Protein AF-A0A7C4XEZ8-F1 (afdb_monomer_lite)

Sequence (72 aa):
MKAKKKRLTIKELMIDILKKSKTPLHYREITERLKKRGYKFHRKEPERSVYITIKRHLDIFKKVKPATFRLK

Structure (mmCIF, N/CA/C/O backbone):
data_AF-A0A7C4XEZ8-F1
#
_entry.id   AF-A0A7C4XEZ8-F1
#
loop_
_atom_site.group_PDB
_atom_site.id
_atom_site.type_symbol
_atom_site.label_atom_id
_atom_site.label_alt_id
_atom_site.label_comp_id
_atom_site.label_asym_id
_atom_site.label_entity_id
_atom_site.label_seq_id
_atom_site.pdbx_PDB_ins_code
_atom_site.Cartn_x
_atom_site.Cartn_y
_atom_site.Cartn_z
_atom_site.occupancy
_atom_site.B_iso_or_equiv
_atom_site.auth_seq_id
_atom_site.auth_comp_id
_atom_site.auth_asym_id
_atom_site.auth_atom_id
_atom_site.pdbx_PDB_model_num
ATOM 1 N N . MET A 1 1 ? 27.522 -15.411 11.667 1.00 37.56 1 MET A N 1
ATOM 2 C CA . MET A 1 1 ? 26.752 -15.577 10.410 1.00 37.56 1 MET A CA 1
ATOM 3 C C . MET A 1 1 ? 26.190 -14.227 9.970 1.00 37.56 1 MET A C 1
ATOM 5 O O . MET A 1 1 ? 25.307 -13.703 10.635 1.00 37.56 1 MET A O 1
ATOM 9 N N . LYS A 1 2 ? 26.714 -13.607 8.901 1.00 43.00 2 LYS A N 1
ATOM 10 C CA . LYS A 1 2 ? 26.145 -12.355 8.367 1.00 43.00 2 LYS A CA 1
ATOM 11 C C . LYS A 1 2 ? 24.866 -12.705 7.602 1.00 43.00 2 LYS A C 1
ATOM 13 O O . LYS A 1 2 ? 24.942 -13.322 6.543 1.00 43.00 2 LYS A O 1
ATOM 18 N N . ALA A 1 3 ? 23.698 -12.370 8.151 1.00 50.56 3 ALA A N 1
ATOM 19 C CA . ALA A 1 3 ? 22.425 -12.570 7.466 1.00 50.56 3 ALA A CA 1
ATOM 20 C C . ALA A 1 3 ? 22.478 -11.871 6.096 1.00 50.56 3 ALA A C 1
ATOM 22 O O . ALA A 1 3 ? 22.663 -10.654 6.023 1.00 50.56 3 ALA A O 1
ATOM 23 N N . LYS A 1 4 ? 22.351 -12.636 5.001 1.00 52.41 4 LYS A N 1
ATOM 24 C CA . LYS A 1 4 ? 22.156 -12.085 3.653 1.00 52.41 4 LYS A CA 1
ATOM 25 C C . LYS A 1 4 ? 21.002 -11.084 3.747 1.00 52.41 4 LYS A C 1
ATOM 27 O O . LYS A 1 4 ? 19.880 -11.495 4.034 1.00 52.41 4 LYS A O 1
ATOM 32 N N . LYS A 1 5 ? 21.263 -9.788 3.532 1.00 55.00 5 LYS A N 1
ATOM 33 C CA . LYS A 1 5 ? 20.219 -8.760 3.383 1.00 55.00 5 LYS A CA 1
ATOM 34 C C . LYS A 1 5 ? 19.323 -9.199 2.220 1.00 55.00 5 LYS A C 1
ATOM 36 O O . LYS A 1 5 ? 19.646 -8.948 1.060 1.00 55.00 5 LYS A O 1
ATOM 41 N N . LYS A 1 6 ? 18.238 -9.924 2.510 1.00 61.28 6 LYS A N 1
ATOM 42 C CA . LYS A 1 6 ? 17.213 -10.256 1.518 1.00 61.28 6 LYS A CA 1
ATOM 43 C C . LYS A 1 6 ? 16.713 -8.929 0.957 1.00 61.28 6 LYS A C 1
ATOM 45 O O . LYS A 1 6 ? 16.372 -8.024 1.719 1.00 61.28 6 LYS A O 1
ATOM 50 N N . ARG A 1 7 ? 16.715 -8.792 -0.371 1.00 67.88 7 ARG A N 1
ATOM 51 C CA . ARG A 1 7 ? 16.039 -7.668 -1.021 1.00 67.88 7 ARG A CA 1
ATOM 52 C C . ARG A 1 7 ? 14.564 -7.784 -0.656 1.00 67.88 7 ARG A C 1
ATOM 54 O O . ARG A 1 7 ? 13.910 -8.727 -1.091 1.00 67.88 7 ARG A O 1
ATOM 61 N N . LEU A 1 8 ? 14.090 -6.870 0.188 1.00 78.56 8 LEU A N 1
ATOM 62 C CA . LEU A 1 8 ? 12.691 -6.827 0.593 1.00 78.56 8 LEU A CA 1
ATOM 63 C C . LEU A 1 8 ? 11.828 -6.679 -0.657 1.00 78.56 8 LEU A C 1
ATOM 65 O O . LEU A 1 8 ? 12.097 -5.843 -1.525 1.00 78.56 8 LEU A O 1
ATOM 69 N N . THR A 1 9 ? 10.797 -7.505 -0.744 1.00 87.31 9 THR A N 1
ATOM 70 C CA . THR A 1 9 ? 9.812 -7.411 -1.819 1.00 87.31 9 THR A CA 1
ATOM 71 C C . THR A 1 9 ? 9.002 -6.120 -1.689 1.00 87.31 9 THR A C 1
ATOM 73 O O . THR A 1 9 ? 8.896 -5.541 -0.605 1.00 87.31 9 THR A O 1
ATOM 76 N N . ILE A 1 10 ? 8.364 -5.674 -2.778 1.00 88.12 10 ILE A N 1
ATOM 77 C CA . ILE A 1 10 ? 7.443 -4.524 -2.733 1.00 88.12 10 ILE A CA 1
ATOM 78 C C . ILE A 1 10 ? 6.384 -4.691 -1.632 1.00 88.12 10 ILE A C 1
ATOM 80 O O . ILE A 1 10 ? 6.102 -3.742 -0.908 1.00 88.12 10 ILE A O 1
ATOM 84 N N . LYS A 1 11 ? 5.879 -5.918 -1.441 1.00 90.69 11 LYS A N 1
ATOM 85 C CA . LYS A 1 11 ? 4.921 -6.269 -0.387 1.00 90.69 11 LYS A CA 1
ATOM 86 C C . LYS A 1 11 ? 5.483 -5.983 1.004 1.00 90.69 11 LYS A C 1
ATOM 88 O O . LYS A 1 11 ? 4.846 -5.285 1.784 1.00 90.69 11 LYS A O 1
ATOM 93 N N . GLU A 1 12 ? 6.673 -6.490 1.312 1.00 91.31 12 GLU A N 1
ATOM 94 C CA . GLU A 1 12 ? 7.309 -6.281 2.619 1.00 91.31 12 GLU A CA 1
ATOM 95 C C . GLU A 1 12 ? 7.627 -4.808 2.873 1.00 91.31 12 GLU A C 1
ATOM 97 O O . GLU A 1 12 ? 7.412 -4.306 3.975 1.00 91.31 12 GLU A O 1
ATOM 102 N N . LEU A 1 13 ? 8.074 -4.085 1.844 1.00 92.25 13 LEU A N 1
ATOM 103 C CA . LEU A 1 13 ? 8.316 -2.650 1.950 1.00 92.25 13 LEU A CA 1
ATOM 104 C C . LEU A 1 13 ? 7.024 -1.876 2.226 1.00 92.25 13 LEU A C 1
ATOM 106 O O . LEU A 1 13 ? 7.030 -0.970 3.056 1.00 92.25 13 LEU A O 1
ATOM 110 N N . MET A 1 14 ? 5.917 -2.239 1.575 1.00 92.38 14 MET A N 1
ATOM 111 C CA . MET A 1 14 ? 4.603 -1.649 1.838 1.00 92.38 14 MET A CA 1
ATOM 112 C C . MET A 1 14 ? 4.117 -1.948 3.257 1.00 92.38 14 MET A C 1
ATOM 114 O O . MET A 1 14 ? 3.598 -1.050 3.920 1.00 92.38 14 MET A O 1
ATOM 118 N N . ILE A 1 15 ? 4.317 -3.178 3.742 1.00 92.81 15 ILE A N 1
ATOM 119 C CA . ILE A 1 15 ? 3.987 -3.558 5.119 1.00 92.81 15 ILE A CA 1
ATOM 120 C C . ILE A 1 15 ? 4.791 -2.712 6.104 1.00 92.81 15 ILE A C 1
ATOM 122 O O . ILE A 1 15 ? 4.210 -2.123 7.009 1.00 92.81 15 ILE A O 1
ATOM 126 N N . ASP A 1 16 ? 6.104 -2.575 5.910 1.00 93.00 16 ASP A N 1
ATOM 127 C CA . ASP A 1 16 ? 6.941 -1.749 6.784 1.00 93.00 16 ASP A CA 1
ATOM 128 C C . ASP A 1 16 ? 6.544 -0.261 6.735 1.00 93.00 16 ASP A C 1
ATOM 130 O O . ASP A 1 16 ? 6.541 0.412 7.765 1.00 93.00 16 ASP A O 1
ATOM 134 N N . ILE A 1 17 ? 6.157 0.260 5.563 1.00 92.38 17 ILE A N 1
ATOM 135 C CA . ILE A 1 17 ? 5.640 1.630 5.414 1.00 92.38 17 ILE A CA 1
ATOM 136 C C . ILE A 1 17 ? 4.365 1.827 6.239 1.00 92.38 17 ILE A C 1
ATOM 138 O O . ILE A 1 17 ? 4.285 2.783 7.010 1.00 92.38 17 ILE A O 1
ATOM 142 N N . LEU A 1 18 ? 3.382 0.937 6.096 1.00 91.69 18 LEU A N 1
ATOM 143 C CA . LEU A 1 18 ? 2.112 1.042 6.816 1.00 91.69 18 LEU A CA 1
ATOM 144 C C . LEU A 1 18 ? 2.290 0.810 8.321 1.00 91.69 18 LEU A C 1
ATOM 146 O O . LEU A 1 18 ? 1.713 1.541 9.123 1.00 91.69 18 LEU A O 1
ATOM 150 N N . LYS A 1 19 ? 3.145 -0.144 8.711 1.00 92.19 19 LYS A N 1
ATOM 151 C CA . LYS A 1 19 ? 3.472 -0.433 10.113 1.00 92.19 19 LYS A CA 1
ATOM 152 C C . LYS A 1 19 ? 4.120 0.769 10.802 1.00 92.19 19 LYS A C 1
ATOM 154 O O . LYS A 1 19 ? 3.757 1.086 11.930 1.00 92.19 19 LYS A O 1
ATOM 159 N N . LYS A 1 20 ? 5.035 1.471 10.120 1.00 90.94 20 LYS A N 1
ATOM 160 C CA . LYS A 1 20 ? 5.664 2.697 10.644 1.00 90.94 20 LYS A CA 1
ATOM 161 C C . LYS A 1 20 ? 4.721 3.891 10.655 1.00 90.94 20 LYS A C 1
ATOM 163 O O . LYS A 1 20 ? 4.801 4.703 11.566 1.00 90.94 20 LYS A O 1
ATOM 168 N N . SER A 1 21 ? 3.836 3.999 9.664 1.00 89.31 21 SER A N 1
ATOM 169 C CA . SER A 1 21 ? 2.900 5.122 9.589 1.00 89.31 21 SER A CA 1
ATOM 170 C C . SER A 1 21 ? 1.856 5.093 10.701 1.00 89.31 21 SER A C 1
ATOM 172 O O . SER A 1 21 ? 1.368 6.151 11.077 1.00 89.31 21 SER A O 1
ATOM 174 N N . LYS A 1 22 ? 1.469 3.900 11.188 1.00 85.69 22 LYS A N 1
ATOM 175 C CA . LYS A 1 22 ? 0.347 3.670 12.129 1.00 85.69 22 LYS A CA 1
ATOM 176 C C . LYS A 1 22 ? -1.012 4.231 11.665 1.00 85.69 22 LYS A C 1
ATOM 178 O O . LYS A 1 22 ? -2.015 4.074 12.352 1.00 85.69 22 LYS A O 1
ATOM 183 N N . THR A 1 23 ? -1.060 4.832 10.481 1.00 89.81 23 THR A N 1
ATOM 184 C CA . THR A 1 23 ? -2.224 5.444 9.852 1.00 89.81 23 THR A CA 1
ATOM 185 C C . THR A 1 23 ? -2.496 4.783 8.501 1.00 89.81 23 THR A C 1
ATOM 187 O O . THR A 1 23 ? -1.566 4.297 7.846 1.00 89.81 23 THR A O 1
ATOM 190 N N . PRO A 1 24 ? -3.763 4.737 8.057 1.00 93.62 24 PRO A N 1
ATOM 191 C CA . PRO A 1 24 ? -4.081 4.312 6.704 1.00 93.62 24 PRO A CA 1
ATOM 192 C C . PRO A 1 24 ? -3.492 5.278 5.675 1.00 93.62 24 PR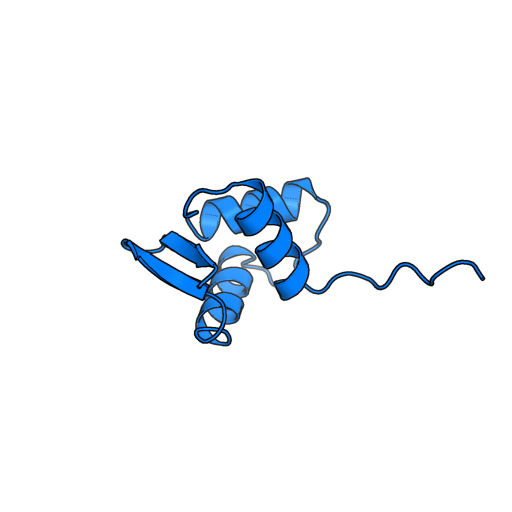O A C 1
ATOM 194 O O . PRO A 1 24 ? -3.633 6.489 5.822 1.00 93.62 24 PRO A O 1
ATOM 197 N N . LEU A 1 25 ? -2.891 4.743 4.614 1.00 94.94 25 LEU A N 1
ATOM 198 C CA . LEU A 1 25 ? -2.232 5.533 3.576 1.00 94.94 25 LEU A CA 1
ATOM 199 C C . LEU A 1 25 ? -2.862 5.329 2.208 1.00 94.94 25 LEU A C 1
ATOM 201 O O . LEU A 1 25 ? -3.292 4.228 1.853 1.00 94.94 25 LEU A O 1
ATOM 205 N N . HIS A 1 26 ? -2.874 6.400 1.420 1.00 95.19 26 HIS A N 1
ATOM 206 C CA . HIS A 1 26 ? -3.266 6.345 0.020 1.00 95.19 26 HIS A CA 1
ATOM 207 C C . HIS A 1 26 ? -2.211 5.583 -0.797 1.00 95.19 26 HIS A C 1
ATOM 209 O O . HIS A 1 26 ? -1.014 5.710 -0.535 1.00 95.19 26 HIS A O 1
ATOM 215 N N . TYR A 1 27 ? -2.609 4.814 -1.819 1.00 91.75 27 TYR A N 1
ATOM 216 C CA . TYR A 1 27 ? -1.641 4.039 -2.619 1.00 91.75 27 TYR A CA 1
ATOM 217 C C . TYR A 1 27 ? -0.574 4.930 -3.285 1.00 91.75 27 TYR A C 1
ATOM 219 O O . TYR A 1 27 ? 0.571 4.505 -3.444 1.00 91.75 27 TYR A O 1
ATOM 227 N N . ARG A 1 28 ? -0.928 6.176 -3.634 1.00 92.81 28 ARG A N 1
ATOM 228 C CA . ARG A 1 28 ? 0.017 7.200 -4.124 1.00 92.81 28 ARG A CA 1
ATOM 229 C C . ARG A 1 28 ? 1.103 7.500 -3.104 1.00 92.81 28 ARG A C 1
ATOM 231 O O . ARG A 1 28 ? 2.281 7.402 -3.421 1.00 92.81 28 ARG A O 1
ATOM 238 N N . GLU A 1 29 ? 0.707 7.737 -1.862 1.00 94.12 29 GLU A N 1
ATOM 239 C CA . GLU A 1 29 ? 1.643 8.053 -0.790 1.00 94.12 29 GLU A CA 1
ATOM 240 C C . GLU A 1 29 ? 2.538 6.854 -0.447 1.00 94.12 29 GLU A C 1
ATOM 242 O O . GLU A 1 29 ? 3.742 6.997 -0.239 1.00 94.12 29 GLU A O 1
ATOM 247 N N . ILE A 1 30 ? 1.984 5.636 -0.480 1.00 93.31 30 ILE A N 1
ATOM 248 C CA . ILE A 1 30 ? 2.775 4.402 -0.369 1.00 93.31 30 ILE A CA 1
ATOM 249 C C . ILE A 1 30 ? 3.807 4.332 -1.506 1.00 93.31 30 ILE A C 1
ATOM 251 O O . ILE A 1 30 ? 4.972 4.018 -1.265 1.00 93.31 30 ILE A O 1
ATOM 255 N N . THR A 1 31 ? 3.404 4.666 -2.735 1.00 94.06 31 THR A N 1
ATOM 256 C CA . THR A 1 31 ? 4.285 4.696 -3.913 1.00 94.06 31 THR A CA 1
ATOM 257 C C . THR A 1 31 ? 5.418 5.708 -3.742 1.00 94.06 31 THR A C 1
ATOM 259 O O . THR A 1 31 ? 6.575 5.385 -4.004 1.00 94.06 31 THR A O 1
ATOM 262 N N . GLU A 1 32 ? 5.123 6.914 -3.263 1.00 94.25 32 GLU A N 1
ATOM 263 C CA . GLU A 1 32 ? 6.136 7.937 -2.992 1.00 94.25 32 GLU A CA 1
ATOM 264 C C . GLU A 1 32 ? 7.106 7.509 -1.893 1.00 94.25 32 GLU A C 1
ATOM 266 O O . GLU A 1 32 ? 8.318 7.647 -2.048 1.00 94.25 32 GLU A O 1
ATOM 271 N N . ARG A 1 33 ? 6.606 6.915 -0.805 1.00 94.19 33 ARG A N 1
ATOM 272 C CA . ARG A 1 33 ? 7.454 6.384 0.271 1.00 94.19 33 ARG A CA 1
ATOM 273 C C . ARG A 1 33 ? 8.348 5.238 -0.214 1.00 94.19 33 ARG A C 1
ATOM 275 O O . ARG A 1 33 ? 9.495 5.147 0.217 1.00 94.19 33 ARG A O 1
ATOM 282 N N . LEU A 1 34 ? 7.870 4.399 -1.136 1.00 92.56 34 LEU A N 1
ATOM 283 C CA . LEU A 1 34 ? 8.687 3.372 -1.795 1.0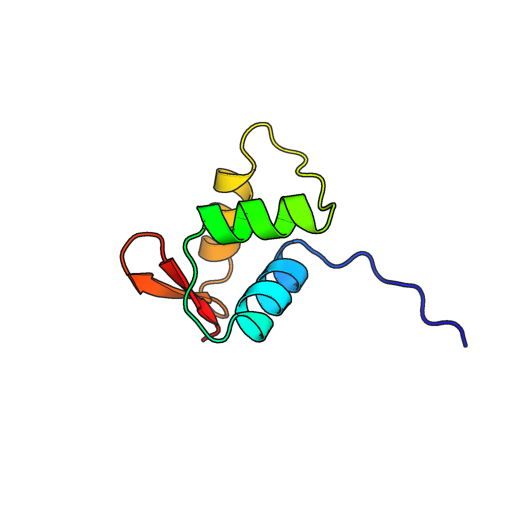0 92.56 34 LEU A CA 1
ATOM 284 C C . LEU A 1 34 ? 9.803 3.997 -2.644 1.00 92.56 34 LEU A C 1
ATOM 286 O O . LEU A 1 34 ? 10.956 3.584 -2.519 1.00 92.56 34 LEU A O 1
ATOM 290 N N . LYS A 1 35 ? 9.490 5.028 -3.441 1.00 91.69 35 LYS A N 1
ATOM 291 C CA . LYS A 1 35 ? 10.492 5.780 -4.217 1.00 91.69 35 LYS A CA 1
ATOM 292 C C . LYS A 1 35 ? 11.545 6.415 -3.304 1.00 91.69 35 LYS A C 1
ATOM 294 O O . LYS A 1 35 ? 12.734 6.237 -3.544 1.00 91.69 35 LYS A O 1
ATOM 299 N N . LYS A 1 36 ? 11.123 7.072 -2.214 1.00 91.06 36 LYS A N 1
ATOM 300 C CA . LYS A 1 36 ? 12.024 7.689 -1.218 1.00 91.06 36 LYS A CA 1
ATOM 301 C C . LYS A 1 36 ? 12.943 6.676 -0.527 1.00 91.06 36 LYS A C 1
ATOM 303 O O . LYS A 1 36 ? 14.046 7.023 -0.132 1.00 91.06 36 LYS A O 1
ATOM 308 N N . ARG A 1 37 ? 12.522 5.412 -0.415 1.00 87.62 37 ARG A N 1
ATOM 309 C CA . ARG A 1 37 ? 13.352 4.304 0.094 1.00 87.62 37 ARG A CA 1
ATOM 310 C C . ARG A 1 37 ? 14.330 3.726 -0.930 1.00 87.62 37 ARG A C 1
ATOM 312 O O . ARG A 1 37 ? 15.042 2.780 -0.606 1.00 87.62 37 ARG A O 1
ATOM 319 N N . GLY A 1 38 ? 14.341 4.238 -2.159 1.00 87.94 38 GLY A N 1
ATOM 320 C CA . GLY A 1 38 ? 15.177 3.724 -3.241 1.00 87.94 38 GLY A CA 1
ATOM 321 C C . GLY A 1 38 ? 14.613 2.478 -3.928 1.00 87.94 38 GLY A C 1
ATOM 322 O O . GLY A 1 38 ? 15.345 1.802 -4.652 1.00 87.94 38 GLY A O 1
ATOM 323 N N . TYR A 1 39 ? 13.327 2.150 -3.734 1.00 88.56 39 TYR A N 1
ATOM 324 C CA . TYR A 1 39 ? 12.705 1.062 -4.485 1.00 88.56 39 TYR A CA 1
ATOM 325 C C . TYR A 1 39 ? 12.528 1.472 -5.950 1.00 88.56 39 TYR A C 1
ATOM 327 O O . TYR A 1 39 ? 11.776 2.398 -6.268 1.00 88.56 39 TYR A O 1
ATOM 335 N N . LYS A 1 40 ? 13.211 0.763 -6.854 1.00 86.44 40 LYS A N 1
ATOM 336 C CA . LYS A 1 40 ? 13.082 0.963 -8.299 1.00 86.44 40 LYS A CA 1
ATOM 337 C C . LYS A 1 40 ? 11.911 0.144 -8.827 1.00 86.44 40 LYS A C 1
ATOM 339 O O . LYS A 1 40 ? 11.914 -1.083 -8.779 1.00 86.44 40 LYS A O 1
ATOM 344 N N . PHE A 1 41 ? 10.903 0.833 -9.345 1.00 87.19 41 PHE A N 1
ATOM 345 C CA . PHE A 1 41 ? 9.792 0.190 -10.032 1.00 87.19 41 PHE A CA 1
ATOM 346 C C . PHE A 1 41 ? 10.224 -0.222 -11.437 1.00 87.19 41 PHE A C 1
ATOM 348 O O . PHE A 1 41 ? 10.834 0.562 -12.153 1.00 87.19 41 PHE A O 1
ATOM 355 N N . HIS A 1 42 ? 9.885 -1.448 -11.834 1.00 81.88 42 HIS A N 1
ATOM 356 C CA . HIS A 1 42 ? 10.195 -1.958 -13.174 1.00 81.88 42 HIS A CA 1
ATOM 357 C C . HIS A 1 42 ? 9.168 -1.502 -14.224 1.00 81.88 42 HIS A C 1
ATOM 359 O O . HIS A 1 42 ? 9.435 -1.555 -15.418 1.00 81.88 42 HIS A O 1
ATOM 365 N N . ARG A 1 43 ? 7.968 -1.087 -13.793 1.00 80.44 43 ARG A N 1
ATOM 366 C CA . ARG A 1 43 ? 6.894 -0.635 -14.688 1.00 80.44 43 ARG A CA 1
ATOM 367 C C . ARG A 1 43 ? 6.934 0.879 -14.872 1.00 80.44 43 ARG A C 1
ATOM 369 O O . ARG A 1 43 ? 7.234 1.597 -13.921 1.00 80.44 43 ARG A O 1
ATOM 376 N N . LYS A 1 44 ? 6.503 1.337 -16.056 1.00 83.75 44 LYS A N 1
ATOM 377 C CA . LYS A 1 44 ? 6.304 2.761 -16.388 1.00 83.75 44 LYS A CA 1
ATOM 378 C C . LYS A 1 44 ? 5.382 3.464 -15.382 1.00 83.75 44 LYS A C 1
ATOM 380 O O . LYS A 1 44 ? 5.637 4.599 -15.006 1.00 83.75 44 LYS A O 1
ATOM 385 N N . GLU A 1 45 ? 4.360 2.754 -14.893 1.00 88.88 45 GLU A N 1
ATOM 386 C CA . GLU A 1 45 ? 3.426 3.239 -13.871 1.00 88.88 45 GLU A CA 1
ATOM 387 C C . GLU A 1 45 ? 3.682 2.574 -12.496 1.00 88.88 45 GLU A C 1
ATOM 389 O O . GLU A 1 45 ? 3.255 1.432 -12.251 1.00 88.88 45 GLU A O 1
ATOM 394 N N . PRO A 1 46 ? 4.362 3.262 -11.561 1.00 89.44 46 PRO A N 1
ATOM 395 C CA . PRO A 1 46 ? 4.677 2.712 -10.243 1.00 89.44 46 PRO A CA 1
ATOM 396 C C . PRO A 1 46 ? 3.427 2.577 -9.357 1.00 89.44 46 PRO A C 1
ATOM 398 O O . PRO A 1 46 ? 3.249 1.560 -8.687 1.00 89.44 46 PRO A O 1
ATOM 401 N N . GLU A 1 47 ? 2.512 3.546 -9.431 1.00 91.19 47 GLU A N 1
ATOM 402 C CA . GLU A 1 47 ? 1.223 3.546 -8.726 1.00 91.19 47 GLU A CA 1
ATOM 403 C C . GLU A 1 47 ? 0.397 2.294 -9.023 1.00 91.19 47 GLU A C 1
ATOM 405 O O . GLU A 1 47 ? -0.137 1.648 -8.120 1.00 91.19 47 GLU A O 1
ATOM 410 N N . ARG A 1 48 ? 0.346 1.906 -10.300 1.00 90.81 48 ARG A N 1
ATOM 411 C CA . ARG A 1 48 ? -0.393 0.729 -10.752 1.00 90.81 48 ARG A CA 1
ATOM 412 C C . ARG A 1 48 ? 0.195 -0.558 -10.182 1.00 90.8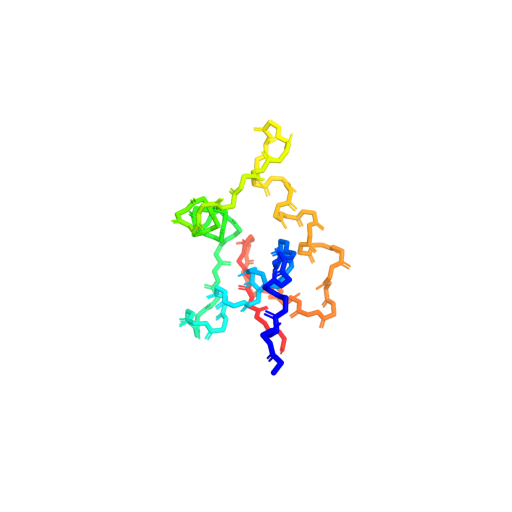1 48 ARG A C 1
ATOM 414 O O . ARG A 1 48 ? -0.549 -1.461 -9.811 1.00 90.81 48 ARG A O 1
ATOM 421 N N . SER A 1 49 ? 1.520 -0.625 -10.046 1.00 91.19 49 SER A N 1
ATOM 422 C CA . SER A 1 49 ? 2.205 -1.758 -9.408 1.00 91.19 49 SER A CA 1
ATOM 423 C C . SER A 1 49 ? 1.821 -1.890 -7.935 1.00 91.19 49 SER A C 1
ATOM 425 O O . SER A 1 49 ? 1.522 -2.993 -7.475 1.00 91.19 49 SER A O 1
ATOM 427 N N . VAL A 1 50 ? 1.777 -0.771 -7.206 1.00 92.25 50 VAL A N 1
ATOM 428 C CA . VAL A 1 50 ? 1.341 -0.744 -5.803 1.00 92.25 50 VAL A CA 1
ATOM 429 C C . VAL A 1 50 ? -0.120 -1.165 -5.697 1.00 92.25 50 VAL A C 1
ATOM 431 O O . VAL A 1 50 ? -0.434 -2.082 -4.945 1.00 92.25 50 VAL A O 1
ATOM 434 N N . TYR A 1 51 ? -1.004 -0.575 -6.502 1.00 91.44 51 TYR A N 1
ATOM 435 C CA . TYR A 1 51 ? -2.430 -0.896 -6.484 1.00 91.44 51 TYR A CA 1
ATOM 436 C C . TYR A 1 51 ? -2.711 -2.379 -6.774 1.00 91.44 51 TYR A C 1
ATOM 438 O O . TYR A 1 51 ? -3.467 -3.016 -6.042 1.00 91.44 51 TYR A O 1
ATOM 446 N N . ILE A 1 52 ? -2.061 -2.957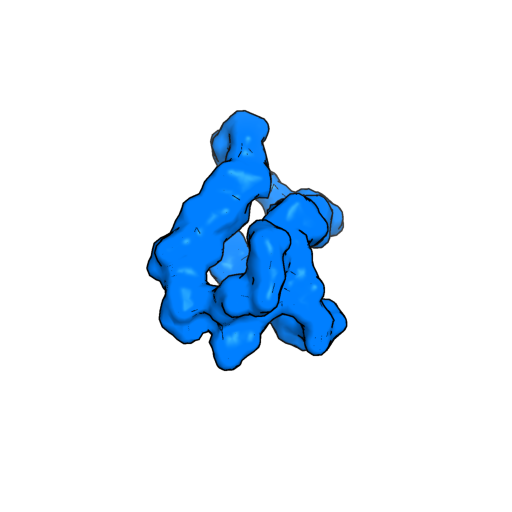 -7.790 1.00 91.69 52 ILE A N 1
ATOM 447 C CA . ILE A 1 52 ? -2.178 -4.389 -8.108 1.00 91.69 52 ILE A CA 1
ATOM 448 C C . ILE A 1 52 ? -1.666 -5.244 -6.946 1.00 91.69 52 ILE A C 1
ATOM 450 O O . ILE A 1 52 ? -2.299 -6.237 -6.598 1.00 91.69 52 ILE A O 1
ATOM 454 N N . THR A 1 53 ? -0.551 -4.856 -6.321 1.00 92.00 53 THR A N 1
ATOM 455 C CA . THR A 1 53 ? 0.003 -5.576 -5.163 1.00 92.00 53 THR A CA 1
ATOM 456 C C . THR A 1 53 ? -0.988 -5.587 -4.001 1.00 92.00 53 THR A C 1
ATOM 458 O O . THR A 1 53 ? -1.241 -6.643 -3.432 1.00 92.00 53 THR A O 1
ATOM 461 N N . ILE A 1 54 ? -1.616 -4.449 -3.693 1.00 91.94 54 ILE A N 1
ATOM 462 C CA . ILE A 1 54 ? -2.662 -4.358 -2.664 1.00 91.94 54 ILE A CA 1
ATOM 463 C C . ILE A 1 54 ? -3.846 -5.263 -3.017 1.00 91.94 54 ILE A C 1
ATOM 465 O O . ILE A 1 54 ? -4.298 -6.044 -2.186 1.00 91.94 54 ILE A O 1
ATOM 469 N N . LYS A 1 55 ? -4.330 -5.193 -4.264 1.00 90.69 55 LYS A N 1
ATOM 470 C CA . LYS A 1 55 ? -5.466 -5.992 -4.748 1.00 90.69 55 LYS A CA 1
ATOM 471 C C . LYS A 1 55 ? -5.207 -7.499 -4.738 1.00 90.69 55 LYS A C 1
ATOM 473 O O . LYS A 1 55 ? -6.153 -8.256 -4.569 1.00 90.69 55 LYS A O 1
ATOM 478 N N . ARG A 1 56 ? -3.957 -7.931 -4.911 1.00 93.12 56 ARG A N 1
ATOM 479 C CA . ARG A 1 56 ? -3.549 -9.343 -4.810 1.00 93.12 56 ARG A CA 1
ATOM 480 C C . ARG A 1 56 ? -3.417 -9.834 -3.370 1.00 93.12 56 ARG A C 1
ATOM 482 O O . ARG A 1 56 ? -3.419 -11.037 -3.156 1.00 93.12 56 ARG A O 1
ATOM 489 N N . HIS A 1 57 ? -3.294 -8.919 -2.411 1.00 92.50 57 HIS A N 1
ATOM 490 C CA . HIS A 1 57 ? -3.030 -9.217 -1.005 1.00 92.50 57 HIS A CA 1
ATOM 491 C C . HIS A 1 57 ? -4.097 -8.603 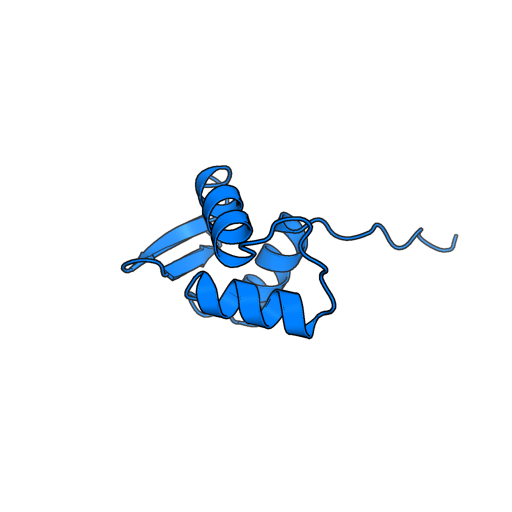-0.085 1.00 92.50 57 HIS A C 1
ATOM 493 O O . HIS A 1 57 ? -3.785 -7.933 0.901 1.00 92.50 57 HIS A O 1
ATOM 499 N N . LEU A 1 58 ? -5.376 -8.799 -0.419 1.00 89.50 58 LEU A N 1
ATOM 500 C CA . LEU A 1 58 ? -6.506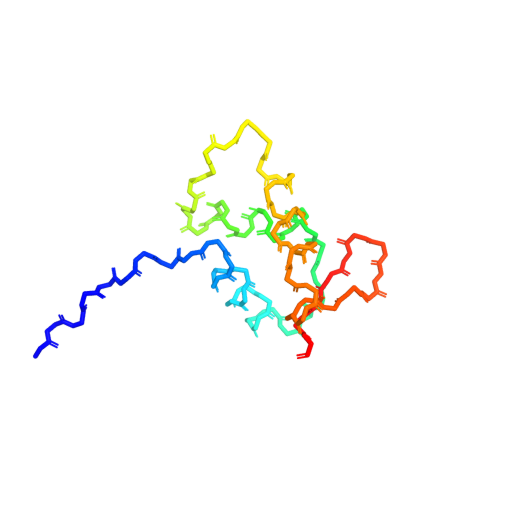 -8.324 0.398 1.00 89.50 58 LEU A CA 1
ATOM 501 C C . LEU A 1 58 ? -6.616 -9.050 1.751 1.00 89.50 58 LEU A C 1
ATOM 503 O O . LEU A 1 58 ? -7.336 -8.596 2.640 1.00 89.50 58 LEU A O 1
ATOM 507 N N . ASP A 1 59 ? -5.887 -10.155 1.918 1.00 91.62 59 ASP A N 1
ATOM 508 C CA . ASP A 1 59 ? -5.674 -10.834 3.193 1.00 91.62 59 ASP A CA 1
ATOM 509 C C . ASP A 1 59 ? -4.863 -9.972 4.178 1.00 91.62 59 ASP A C 1
ATOM 511 O O . ASP A 1 59 ? -5.155 -9.981 5.372 1.00 91.62 59 ASP A O 1
ATOM 515 N N . ILE A 1 60 ? -3.914 -9.171 3.674 1.00 91.06 60 ILE A N 1
ATOM 516 C CA . ILE A 1 60 ? -3.019 -8.317 4.476 1.00 91.06 60 ILE A CA 1
ATOM 517 C C . ILE A 1 60 ? -3.469 -6.854 4.467 1.00 91.06 60 ILE A C 1
ATOM 519 O O . ILE A 1 60 ? -3.357 -6.162 5.479 1.00 91.06 60 ILE A O 1
ATOM 523 N N . PHE A 1 61 ? -3.943 -6.345 3.329 1.00 93.00 61 PHE A N 1
ATOM 524 C CA . PHE A 1 61 ? -4.291 -4.935 3.168 1.00 93.00 61 PHE A CA 1
ATOM 525 C C . PHE A 1 61 ? -5.806 -4.735 3.211 1.00 93.00 61 PHE A C 1
ATOM 527 O O . PHE A 1 61 ? -6.539 -5.176 2.326 1.00 93.00 61 PHE A O 1
ATOM 534 N N . LYS A 1 62 ? -6.282 -3.981 4.204 1.00 92.81 62 LYS A N 1
ATOM 535 C CA . LYS A 1 62 ? -7.688 -3.594 4.340 1.00 92.81 62 LYS A CA 1
ATOM 536 C C . LYS A 1 62 ? -7.917 -2.199 3.763 1.00 92.81 62 LYS A C 1
ATOM 538 O O . LYS A 1 62 ? -7.291 -1.225 4.187 1.00 92.81 62 LYS A O 1
ATOM 543 N N . LYS A 1 63 ? -8.856 -2.085 2.820 1.00 93.00 63 LYS A N 1
ATOM 544 C CA . LYS A 1 63 ? -9.355 -0.793 2.328 1.00 93.00 63 LYS A CA 1
ATOM 545 C C . LYS A 1 63 ? -10.193 -0.126 3.422 1.00 93.00 63 LYS A C 1
ATOM 547 O O . LYS A 1 63 ? -11.086 -0.763 3.972 1.00 93.00 63 LYS A O 1
ATOM 552 N N . VAL A 1 64 ? -9.915 1.142 3.718 1.00 91.81 64 VAL A N 1
ATOM 553 C CA . VAL A 1 64 ? -10.687 1.930 4.704 1.00 91.81 64 VAL A CA 1
ATOM 554 C C . VAL A 1 64 ? -11.449 3.090 4.078 1.00 91.81 64 VAL A C 1
ATOM 556 O O . VAL A 1 64 ? -12.508 3.461 4.564 1.00 91.81 64 VAL A O 1
ATOM 559 N N . LYS A 1 65 ? -10.910 3.666 3.002 1.00 90.94 65 LYS A N 1
ATOM 560 C CA . LYS A 1 65 ? -11.472 4.798 2.255 1.00 90.94 65 LYS A CA 1
ATOM 561 C C . LYS A 1 65 ? -11.165 4.600 0.762 1.00 90.94 65 LYS A C 1
ATOM 563 O O . LYS A 1 65 ? -10.419 3.671 0.418 1.00 90.94 65 LYS A O 1
ATOM 568 N N . PRO A 1 66 ? -11.734 5.404 -0.155 1.00 89.62 66 PRO A N 1
ATOM 569 C CA . PRO A 1 66 ? -11.345 5.374 -1.561 1.00 89.62 66 PRO A CA 1
ATOM 570 C C . PRO A 1 66 ? -9.825 5.470 -1.689 1.00 89.62 66 PRO A C 1
ATOM 572 O O . PRO A 1 66 ? -9.218 6.386 -1.151 1.00 89.62 66 PRO A O 1
ATOM 575 N N . ALA A 1 67 ? -9.220 4.470 -2.336 1.00 89.50 67 ALA A N 1
ATOM 576 C CA . ALA A 1 67 ? -7.784 4.409 -2.596 1.00 89.50 67 ALA A CA 1
ATOM 577 C C . ALA A 1 67 ? -6.832 4.482 -1.368 1.00 89.50 67 ALA A C 1
ATOM 579 O O . ALA A 1 67 ? -5.613 4.560 -1.546 1.00 89.50 67 ALA A O 1
ATOM 580 N N . THR A 1 68 ? -7.359 4.336 -0.146 1.00 93.94 68 THR A N 1
ATOM 581 C CA . THR A 1 68 ? -6.602 4.351 1.118 1.00 93.94 68 THR A CA 1
ATOM 582 C C . THR A 1 68 ? -6.689 3.007 1.833 1.00 93.94 68 THR A C 1
ATOM 584 O O . THR A 1 68 ? -7.776 2.444 2.020 1.00 93.94 68 THR A O 1
ATOM 587 N N . PHE A 1 69 ? -5.535 2.517 2.283 1.00 92.75 69 PHE A N 1
ATOM 588 C CA . PHE A 1 69 ? -5.354 1.168 2.806 1.00 92.75 69 PHE A CA 1
ATOM 589 C C . PHE A 1 69 ? -4.585 1.171 4.126 1.00 92.75 69 PHE A C 1
ATOM 591 O O . PHE A 1 69 ? -3.711 2.006 4.353 1.00 92.75 69 PHE A O 1
ATOM 598 N N . ARG A 1 70 ? -4.894 0.204 4.988 1.00 93.50 70 ARG A N 1
ATOM 599 C CA . ARG A 1 70 ? -4.138 -0.104 6.208 1.00 93.50 70 ARG A CA 1
ATOM 600 C C . ARG A 1 70 ? -3.799 -1.590 6.266 1.00 93.50 70 ARG A C 1
ATOM 602 O O . ARG A 1 70 ? -4.367 -2.377 5.510 1.00 93.50 70 ARG A O 1
ATOM 609 N N . LEU A 1 71 ? -2.910 -1.966 7.178 1.00 91.88 71 LEU A N 1
ATOM 610 C CA . LEU A 1 71 ? -2.718 -3.374 7.526 1.00 91.88 71 LEU A CA 1
ATOM 611 C C . LEU A 1 71 ? -3.961 -3.898 8.250 1.00 91.88 71 LEU A C 1
ATOM 613 O O . LEU A 1 71 ? -4.582 -3.161 9.025 1.00 91.88 71 LEU A O 1
ATOM 617 N N . LYS A 1 72 ? -4.364 -5.118 7.900 1.00 87.69 72 LYS A N 1
ATOM 618 C CA . LYS A 1 72 ? -5.483 -5.813 8.525 1.00 87.69 72 LYS A CA 1
ATOM 619 C C . LYS A 1 72 ? -5.169 -6.151 9.976 1.00 87.69 72 LYS A C 1
ATOM 621 O O . LYS A 1 72 ? -3.998 -6.479 10.262 1.00 87.69 72 LYS A O 1
#

Secondary structure (DSSP, 8-state):
---------HHHHHHHHHHHH-S-EEHHHHHHHHHHTTPPPSSS-HHHHHHHHHHH-TTTEEEEETTEEEE-

InterPro domains:
  IPR007759 ASXL, HARE-HTH domain [PF05066] (9-71)
  IPR007759 ASXL, HARE-HTH domain [PS51913] (8-72)
  IPR038087 DNA-directed RNA polymerase subunit delta, N-terminal domain superfamily [G3DSA:1.10.10.1250] (1-71)

pLDDT: mean 86.99, std 12.09, range [37.56, 95.19]

Foldseek 3Di:
DPPDPPPDDLLRLLQVVQVVVVDWAALVVSLVSCVVVVNDDPDPDSSVVSVVSCVVPVVQWPDDDVRTIHGD

Organism: NCBI:txid2052148

Radius of gyration: 12.37 Å; chains: 1; bounding box: 38×24×28 Å